Protein AF-A0A8D8ABV6-F1 (afdb_monomer)

Sequence (100 aa):
YYPKILRSANNRTHPARYRNMVLSDVVRPDDDVNITLADMELQLRRIVEAIDTGFALGANGERIPLDNPKGIDVLGNIVESCLLTPNETYYGDVHNSGHI

InterPro domains:
  IPR000896 Hemocyanin/hexamerin middle domain [PF00372] (1-99)
  IPR008922 Di-copper centre-containing domain superfamily [G3DSA:1.10.1280.10] (1-100)
  IPR008922 Di-copper centre-containing domain superfamily [SSF48056] (1-99)
  IPR013788 Hemocyanin/hexamerin [PTHR11511] (1-100)

Structure (mmCIF, N/CA/C/O backbone):
data_AF-A0A8D8ABV6-F1
#
_entry.id   AF-A0A8D8ABV6-F1
#
loop_
_atom_site.group_PDB
_atom_site.id
_atom_site.type_symbol
_atom_site.label_atom_id
_atom_site.label_alt_id
_atom_site.label_comp_id
_atom_site.label_asym_id
_atom_site.label_entity_id
_atom_site.label_seq_id
_atom_site.pdbx_PDB_ins_code
_atom_site.Cartn_x
_atom_site.Cartn_y
_atom_site.Cartn_z
_atom_site.occupancy
_atom_site.B_iso_or_equiv
_atom_site.auth_seq_id
_atom_site.auth_comp_id
_atom_site.auth_asym_id
_atom_site.auth_atom_id
_atom_site.pdbx_PDB_model_num
ATOM 1 N N . TYR A 1 1 ? -0.322 -10.412 -19.868 1.00 94.31 1 TYR A N 1
ATOM 2 C CA . TYR A 1 1 ? 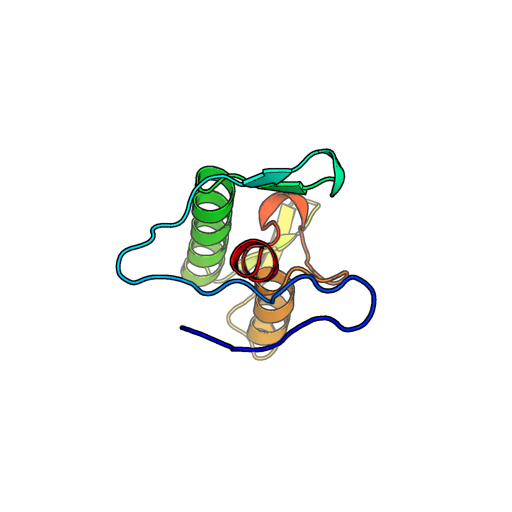-1.288 -9.549 -20.582 1.00 94.31 1 TYR A CA 1
ATOM 3 C C . TYR A 1 1 ? -0.520 -8.714 -21.599 1.00 94.31 1 TYR A C 1
ATOM 5 O O . TYR A 1 1 ? 0.576 -8.274 -21.270 1.00 94.31 1 TYR A O 1
ATOM 13 N N . TYR A 1 2 ? -1.045 -8.549 -22.821 1.00 97.50 2 TYR A N 1
ATOM 14 C CA . TYR A 1 2 ? -0.370 -7.852 -23.929 1.00 97.50 2 TYR A CA 1
ATOM 15 C C . TYR A 1 2 ? -1.268 -6.723 -24.460 1.00 97.50 2 TYR A C 1
ATOM 17 O O . TYR A 1 2 ? -2.119 -7.002 -25.312 1.00 97.50 2 TYR A O 1
ATOM 25 N N . PRO A 1 3 ? -1.099 -5.475 -23.980 1.00 97.44 3 PRO A N 1
ATOM 26 C CA . PRO A 1 3 ? -2.036 -4.384 -24.261 1.00 97.44 3 PRO A CA 1
ATOM 27 C C . PRO A 1 3 ? -2.014 -3.914 -25.720 1.00 97.44 3 PRO A C 1
ATOM 29 O O . PRO A 1 3 ? -3.038 -3.479 -26.227 1.00 97.44 3 PRO A O 1
ATOM 32 N N . LYS A 1 4 ? -0.865 -4.008 -26.409 1.00 96.06 4 LYS A N 1
ATOM 33 C CA . LYS A 1 4 ? -0.652 -3.472 -27.773 1.00 96.06 4 LYS A CA 1
ATOM 34 C C . LYS A 1 4 ? -0.915 -1.957 -27.909 1.00 96.06 4 LYS A C 1
ATOM 36 O O . LYS A 1 4 ? -1.102 -1.470 -29.018 1.00 96.06 4 LYS A O 1
ATOM 41 N N . ILE A 1 5 ? -0.904 -1.216 -26.798 1.00 97.25 5 ILE A N 1
ATOM 42 C CA . ILE A 1 5 ? -1.085 0.243 -26.769 1.00 97.25 5 ILE A CA 1
ATOM 43 C C . ILE A 1 5 ? 0.283 0.925 -26.901 1.00 97.25 5 ILE A C 1
ATOM 45 O O . ILE A 1 5 ? 1.250 0.532 -26.242 1.00 97.25 5 ILE A O 1
ATOM 49 N N . LEU A 1 6 ? 0.345 1.973 -27.724 1.00 97.25 6 LEU A N 1
ATOM 50 C CA . LEU A 1 6 ? 1.512 2.831 -27.922 1.00 97.25 6 LEU A CA 1
ATOM 51 C C . LEU A 1 6 ? 1.185 4.262 -27.478 1.00 97.25 6 LEU A C 1
ATOM 53 O O . LEU A 1 6 ? 0.162 4.815 -27.878 1.00 97.25 6 LEU A O 1
ATOM 57 N N . ARG A 1 7 ? 2.065 4.883 -26.687 1.00 96.88 7 ARG A N 1
ATOM 58 C CA . ARG A 1 7 ? 1.943 6.290 -26.298 1.00 96.88 7 ARG A CA 1
ATOM 59 C C . ARG A 1 7 ? 2.439 7.179 -27.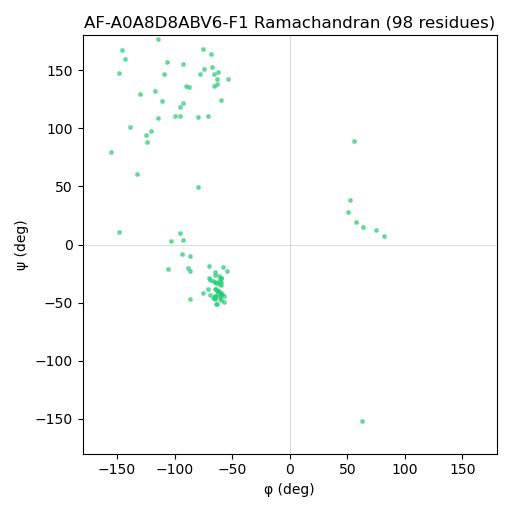440 1.00 96.88 7 ARG A C 1
ATOM 61 O O . ARG A 1 7 ? 3.641 7.254 -27.686 1.00 96.88 7 ARG A O 1
ATOM 68 N N . SER A 1 8 ? 1.529 7.888 -28.105 1.00 97.06 8 SER A N 1
ATOM 69 C CA . SER A 1 8 ? 1.846 8.757 -29.255 1.00 97.06 8 SER A CA 1
ATOM 70 C C . SER A 1 8 ? 2.832 9.884 -28.930 1.00 97.06 8 SER A C 1
ATOM 72 O O . SER A 1 8 ? 3.602 10.290 -29.792 1.00 97.06 8 SER A O 1
ATOM 74 N N . ALA A 1 9 ? 2.853 10.362 -27.684 1.00 97.25 9 ALA A N 1
ATOM 75 C CA . ALA A 1 9 ? 3.712 11.468 -27.262 1.00 97.25 9 ALA A CA 1
ATOM 76 C C . ALA A 1 9 ? 5.220 11.155 -27.325 1.00 97.25 9 ALA A C 1
ATOM 78 O O . ALA A 1 9 ? 6.027 12.072 -27.430 1.00 97.25 9 ALA A O 1
ATOM 79 N N . ASN A 1 10 ? 5.620 9.885 -27.208 1.00 96.19 10 ASN A N 1
ATOM 80 C CA . ASN A 1 10 ? 7.037 9.504 -27.144 1.00 96.19 10 ASN A CA 1
ATOM 81 C C . ASN A 1 10 ? 7.347 8.129 -27.758 1.00 96.19 10 ASN A C 1
ATOM 83 O O . ASN A 1 10 ? 8.439 7.604 -27.548 1.00 96.19 10 ASN A O 1
ATOM 87 N N . ASN A 1 11 ? 6.389 7.531 -28.472 1.00 96.31 11 ASN A N 1
ATOM 88 C CA . ASN A 1 11 ? 6.479 6.197 -29.067 1.00 96.31 11 ASN A CA 1
ATOM 89 C C . ASN A 1 11 ? 6.936 5.096 -28.090 1.00 96.31 11 ASN A C 1
ATOM 91 O O . ASN A 1 11 ? 7.500 4.086 -28.510 1.00 96.31 11 ASN A O 1
ATOM 95 N N . ARG A 1 12 ? 6.673 5.251 -26.785 1.00 96.25 12 ARG A N 1
ATOM 96 C CA . ARG A 1 12 ? 6.872 4.172 -25.809 1.00 96.25 12 ARG A CA 1
ATOM 97 C C . ARG A 1 12 ? 5.615 3.314 -25.722 1.00 96.25 12 ARG A C 1
ATOM 99 O O . ARG A 1 12 ? 4.497 3.824 -25.667 1.00 96.25 12 ARG A O 1
ATOM 106 N N . THR A 1 13 ? 5.784 1.999 -25.716 1.00 96.75 13 THR A N 1
ATOM 107 C CA . THR A 1 13 ? 4.676 1.052 -25.538 1.00 96.75 13 THR A CA 1
ATOM 108 C C . THR A 1 13 ? 4.218 1.017 -24.086 1.00 96.75 13 THR A C 1
ATOM 110 O O . THR A 1 13 ? 5.050 1.149 -23.192 1.00 96.75 13 THR A O 1
ATOM 113 N N . HIS A 1 14 ? 2.943 0.713 -23.838 1.00 96.31 14 HIS A N 1
ATOM 114 C CA . HIS A 1 14 ? 2.558 0.124 -22.554 1.00 96.31 14 HIS A CA 1
ATOM 115 C C . HIS A 1 14 ? 3.089 -1.318 -22.536 1.00 96.31 14 HIS A C 1
ATOM 117 O O . HIS A 1 14 ? 2.633 -2.129 -23.350 1.00 96.31 14 HIS A O 1
ATOM 123 N N . PRO A 1 15 ? 4.099 -1.639 -21.708 1.00 96.62 15 PRO A N 1
ATOM 124 C CA . PRO A 1 15 ? 4.807 -2.906 -21.813 1.00 96.62 15 PRO A CA 1
ATOM 125 C C . PRO A 1 15 ? 3.885 -4.084 -21.488 1.00 96.62 15 PRO A C 1
ATOM 127 O O . PRO A 1 15 ? 2.970 -3.995 -20.669 1.00 96.62 15 PRO A O 1
ATOM 130 N N . ALA A 1 16 ? 4.113 -5.212 -22.156 1.00 97.44 16 ALA A N 1
ATOM 131 C CA . ALA A 1 16 ? 3.406 -6.444 -21.848 1.00 97.44 16 ALA A CA 1
ATOM 132 C C . ALA A 1 16 ? 3.994 -7.112 -20.599 1.00 97.44 16 ALA A C 1
ATOM 134 O O . ALA A 1 16 ? 5.207 -7.115 -20.402 1.00 97.44 16 ALA A O 1
ATOM 135 N N . ARG A 1 17 ? 3.137 -7.770 -19.815 1.00 97.75 17 ARG A N 1
AT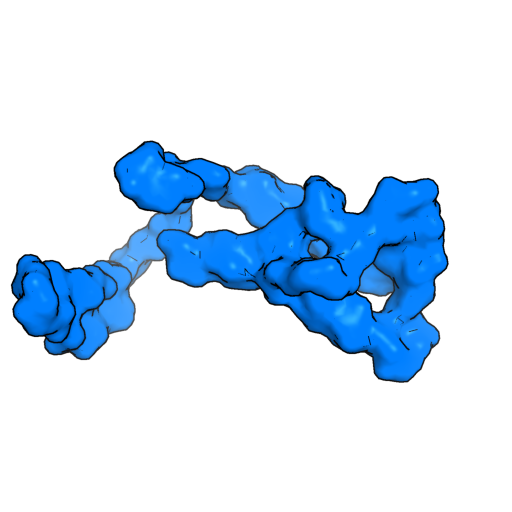OM 136 C CA . ARG A 1 17 ? 3.565 -8.695 -18.758 1.00 97.75 17 ARG A CA 1
ATOM 137 C C . ARG A 1 17 ? 3.553 -10.118 -19.304 1.00 97.75 17 ARG A C 1
ATOM 139 O O . ARG A 1 17 ? 2.468 -10.657 -19.580 1.00 97.75 17 ARG A O 1
ATOM 146 N N . TYR A 1 18 ? 4.736 -10.703 -19.480 1.00 97.88 18 TYR A N 1
ATOM 147 C CA . TYR A 1 18 ? 4.904 -12.081 -19.944 1.00 97.88 18 TYR A CA 1
ATOM 148 C C . TYR A 1 18 ? 4.426 -13.084 -18.887 1.00 97.88 18 TYR A C 1
ATOM 150 O O . TYR A 1 18 ? 4.202 -12.752 -17.721 1.00 97.88 18 TYR A O 1
ATOM 158 N N . ARG A 1 19 ? 4.216 -14.331 -19.314 1.00 98.06 19 ARG A N 1
ATOM 159 C CA . ARG A 1 19 ? 3.830 -15.418 -18.409 1.00 98.06 19 ARG A CA 1
ATOM 160 C C . ARG A 1 19 ? 4.956 -15.662 -17.390 1.00 98.06 19 ARG A C 1
ATOM 162 O O . ARG A 1 19 ? 6.121 -15.612 -17.765 1.00 98.06 19 ARG A O 1
ATOM 169 N N . ASN A 1 20 ? 4.589 -15.967 -16.143 1.00 97.31 20 ASN A N 1
ATOM 170 C CA . ASN A 1 20 ? 5.495 -16.310 -15.035 1.00 97.31 20 ASN A CA 1
ATOM 171 C C . ASN A 1 20 ? 6.469 -15.201 -14.595 1.00 97.31 20 ASN A C 1
ATOM 173 O O . ASN A 1 20 ? 7.409 -15.487 -13.861 1.00 97.31 20 ASN A O 1
ATOM 177 N N . MET A 1 21 ? 6.253 -13.947 -15.003 1.00 97.81 21 MET A N 1
ATOM 178 C CA . MET A 1 21 ? 6.928 -12.821 -14.354 1.00 97.81 21 MET A CA 1
ATOM 179 C C . MET A 1 21 ? 6.435 -12.691 -12.911 1.00 97.81 21 MET A C 1
ATOM 181 O O . MET A 1 21 ? 5.232 -12.784 -12.659 1.00 97.81 21 MET A O 1
ATOM 185 N N . VAL A 1 22 ? 7.374 -12.473 -11.998 1.00 96.50 22 VAL A N 1
ATOM 186 C CA . VAL A 1 22 ? 7.127 -12.242 -10.573 1.00 96.50 22 VAL A CA 1
ATOM 187 C C . VAL A 1 22 ? 7.365 -10.774 -10.242 1.00 96.50 22 VAL A C 1
ATOM 189 O O . VAL A 1 22 ? 8.063 -10.083 -10.984 1.00 96.50 22 VAL A O 1
ATOM 192 N N . LEU A 1 23 ? 6.757 -10.305 -9.154 1.00 96.56 23 LEU A N 1
ATOM 193 C CA . LEU A 1 23 ? 7.034 -8.973 -8.629 1.00 96.56 23 LEU A CA 1
ATOM 194 C C . LEU A 1 23 ? 8.467 -8.911 -8.088 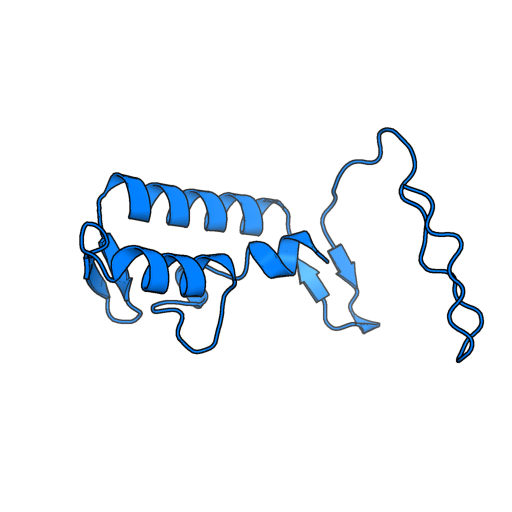1.00 96.56 23 LEU A C 1
ATOM 196 O O . LEU A 1 23 ? 9.030 -9.920 -7.660 1.00 96.56 23 LEU A O 1
ATOM 200 N N . SER A 1 24 ? 9.035 -7.716 -8.108 1.00 97.38 24 SER A N 1
ATOM 201 C CA . SER A 1 24 ? 10.341 -7.393 -7.545 1.00 97.38 24 SER A CA 1
ATOM 202 C C . SER A 1 24 ? 10.270 -6.003 -6.936 1.00 97.38 24 SER A C 1
ATOM 204 O O . SER A 1 24 ? 9.421 -5.211 -7.343 1.00 97.38 24 SER A O 1
ATOM 206 N N . ASP A 1 25 ? 11.193 -5.692 -6.034 1.00 98.00 25 ASP A N 1
ATOM 207 C CA . ASP A 1 25 ? 11.354 -4.326 -5.539 1.00 98.00 25 ASP A CA 1
ATOM 208 C C . ASP A 1 25 ? 11.540 -3.346 -6.710 1.00 98.00 25 ASP A C 1
ATOM 210 O O . ASP A 1 25 ? 12.185 -3.661 -7.720 1.00 98.00 25 ASP A O 1
ATOM 214 N N . VAL A 1 26 ? 10.957 -2.155 -6.577 1.00 97.25 26 VAL A N 1
ATOM 215 C CA . VAL A 1 26 ? 10.967 -1.111 -7.603 1.00 97.25 26 VAL A CA 1
ATOM 216 C C . VAL A 1 26 ? 11.762 0.075 -7.081 1.00 97.25 26 VAL A C 1
ATOM 218 O O . VAL A 1 26 ? 11.294 0.820 -6.226 1.00 97.25 26 VAL A O 1
ATOM 221 N N . VAL A 1 27 ? 12.954 0.278 -7.644 1.00 96.31 27 VAL A N 1
ATOM 222 C CA . VAL A 1 27 ? 13.816 1.431 -7.350 1.00 96.31 27 VAL A CA 1
ATOM 223 C C . VAL A 1 27 ? 14.063 2.194 -8.649 1.00 96.31 27 VAL A C 1
ATOM 225 O O . VAL A 1 27 ? 14.901 1.808 -9.465 1.00 96.31 27 VAL A O 1
ATOM 228 N N . ARG A 1 28 ? 13.295 3.264 -8.868 1.00 96.12 28 ARG A N 1
ATOM 229 C CA . ARG A 1 28 ? 13.363 4.133 -10.052 1.00 96.12 28 ARG A CA 1
ATOM 230 C C . ARG A 1 28 ? 13.598 5.582 -9.605 1.00 96.12 28 ARG A C 1
ATOM 232 O O . ARG A 1 28 ? 12.629 6.315 -9.421 1.00 96.12 28 ARG A O 1
ATOM 239 N N . PRO A 1 29 ? 14.861 6.012 -9.434 1.00 95.25 29 PRO A N 1
ATOM 240 C CA . PRO A 1 29 ? 15.179 7.339 -8.902 1.00 95.25 29 PRO A CA 1
ATOM 241 C C . PRO A 1 29 ? 14.732 8.480 -9.824 1.00 95.25 29 PRO A C 1
ATOM 243 O O . PRO A 1 29 ? 14.325 9.525 -9.332 1.00 95.25 29 PRO A O 1
ATOM 246 N N . ASP A 1 30 ? 14.739 8.270 -11.145 1.00 96.06 30 ASP A N 1
ATOM 247 C CA . ASP A 1 30 ? 14.258 9.266 -12.117 1.00 96.06 30 ASP A CA 1
ATOM 248 C C . ASP A 1 30 ? 12.748 9.541 -11.993 1.00 96.06 30 ASP A C 1
ATOM 250 O O . ASP A 1 30 ? 12.281 10.605 -12.395 1.00 96.06 30 ASP A O 1
ATOM 254 N N . ASP A 1 31 ? 11.997 8.582 -11.442 1.00 92.94 31 ASP A N 1
ATOM 255 C CA . ASP A 1 31 ? 10.553 8.673 -11.216 1.00 92.94 31 ASP A CA 1
ATOM 256 C C . ASP A 1 31 ? 10.212 8.946 -9.733 1.00 92.94 31 ASP A C 1
ATOM 258 O O . ASP A 1 31 ? 9.034 8.968 -9.388 1.00 92.94 31 ASP A O 1
ATOM 262 N N . ASP A 1 32 ? 11.220 9.132 -8.866 1.00 94.19 32 ASP A N 1
ATOM 263 C CA . ASP A 1 32 ? 11.096 9.247 -7.400 1.00 94.19 32 ASP A CA 1
ATOM 264 C C . ASP A 1 32 ? 10.317 8.084 -6.747 1.00 94.19 32 ASP A C 1
ATOM 266 O O . ASP A 1 32 ? 9.529 8.256 -5.820 1.00 94.19 32 ASP A O 1
ATOM 270 N N . VAL A 1 33 ? 10.520 6.862 -7.257 1.00 95.06 33 VAL A N 1
ATOM 271 C CA . VAL A 1 33 ? 9.850 5.651 -6.759 1.00 95.06 33 VAL A CA 1
ATOM 272 C C . VAL A 1 33 ? 10.853 4.733 -6.069 1.00 95.06 33 VAL A C 1
ATOM 274 O O . VAL A 1 33 ? 11.819 4.276 -6.687 1.00 95.06 33 VAL A O 1
ATOM 277 N N . ASN A 1 34 ? 10.576 4.402 -4.809 1.00 96.19 34 ASN A N 1
ATOM 278 C CA . ASN A 1 34 ? 11.287 3.380 -4.048 1.00 96.19 34 ASN A CA 1
ATOM 279 C C . ASN A 1 34 ? 10.289 2.558 -3.220 1.00 96.19 34 ASN A C 1
ATOM 281 O O . ASN A 1 34 ? 9.817 3.020 -2.184 1.00 96.19 34 ASN A O 1
ATOM 285 N N . ILE A 1 35 ? 9.951 1.362 -3.700 1.00 96.12 35 ILE A N 1
ATOM 286 C CA . ILE A 1 35 ? 8.951 0.477 -3.093 1.00 96.12 35 ILE A CA 1
ATOM 287 C C . ILE A 1 35 ? 9.563 -0.908 -2.939 1.00 96.12 35 ILE A C 1
ATOM 289 O O . ILE A 1 35 ? 10.090 -1.470 -3.904 1.00 96.12 35 ILE A O 1
ATOM 293 N N . THR A 1 36 ? 9.456 -1.471 -1.737 1.00 97.25 36 THR A N 1
ATOM 294 C CA . THR A 1 36 ? 9.890 -2.841 -1.461 1.00 97.25 36 THR A CA 1
ATOM 295 C C . THR A 1 36 ? 8.694 -3.755 -1.225 1.00 97.25 36 THR A C 1
ATOM 297 O O . THR A 1 36 ? 7.677 -3.356 -0.650 1.00 97.25 36 THR A O 1
ATOM 300 N N . LEU A 1 37 ? 8.824 -5.017 -1.633 1.00 97.06 37 LEU A N 1
ATOM 301 C CA . LEU A 1 37 ? 7.815 -6.039 -1.352 1.00 97.06 37 LEU A CA 1
ATOM 302 C C . LEU A 1 37 ? 7.644 -6.254 0.155 1.00 97.06 37 LEU A C 1
ATOM 304 O O . LEU A 1 37 ? 6.529 -6.473 0.622 1.00 97.06 37 LEU A O 1
ATOM 308 N N . ALA A 1 38 ? 8.730 -6.130 0.920 1.00 97.69 38 ALA A N 1
ATOM 309 C CA . ALA A 1 38 ? 8.703 -6.261 2.372 1.00 97.69 38 ALA A CA 1
ATOM 310 C C . ALA A 1 38 ? 7.832 -5.183 3.041 1.00 97.69 38 ALA A C 1
ATOM 312 O O . ALA A 1 38 ? 7.077 -5.493 3.966 1.00 97.69 38 ALA A O 1
ATOM 313 N N . ASP A 1 39 ? 7.893 -3.937 2.560 1.00 96.00 39 ASP A N 1
ATOM 314 C CA . ASP A 1 39 ? 7.049 -2.855 3.072 1.00 96.00 39 ASP A CA 1
ATOM 315 C C . ASP A 1 39 ? 5.571 -3.127 2.777 1.00 96.00 39 ASP A C 1
ATOM 317 O O . ASP A 1 39 ? 4.736 -3.015 3.675 1.00 96.00 39 ASP A O 1
ATOM 321 N N . MET A 1 40 ? 5.245 -3.568 1.558 1.00 96.75 40 MET A N 1
ATOM 322 C CA . MET A 1 40 ? 3.871 -3.926 1.186 1.00 96.75 40 MET A CA 1
ATOM 323 C C . MET A 1 40 ? 3.324 -5.094 2.020 1.00 96.75 40 MET A C 1
ATOM 325 O O . MET A 1 40 ? 2.180 -5.056 2.476 1.00 96.75 40 MET A O 1
ATOM 329 N N . GLU A 1 41 ? 4.132 -6.130 2.261 1.00 97.62 41 GLU A N 1
ATOM 330 C CA . GLU A 1 41 ? 3.757 -7.266 3.112 1.00 97.62 41 GLU A CA 1
ATOM 331 C C . GLU A 1 41 ? 3.502 -6.840 4.564 1.00 97.62 41 GLU A C 1
ATOM 333 O O . GLU A 1 41 ? 2.563 -7.322 5.208 1.00 97.62 41 GLU A O 1
ATOM 338 N N . LEU A 1 42 ? 4.321 -5.925 5.092 1.00 97.69 42 LEU A N 1
ATOM 339 C CA . LEU A 1 42 ? 4.154 -5.376 6.434 1.00 97.69 42 LEU A CA 1
ATOM 340 C C . LEU A 1 42 ? 2.875 -4.540 6.547 1.00 97.69 42 LEU A C 1
ATOM 342 O O . LEU A 1 42 ? 2.117 -4.704 7.504 1.00 97.69 42 LEU A O 1
ATOM 346 N N . GLN A 1 43 ? 2.632 -3.663 5.576 1.00 96.88 43 GLN A N 1
ATOM 347 C CA . GLN A 1 43 ? 1.434 -2.832 5.508 1.00 96.88 43 GLN A CA 1
ATOM 348 C C . GLN A 1 43 ? 0.168 -3.696 5.434 1.00 96.88 43 GLN A C 1
ATOM 350 O O . GLN A 1 43 ? -0.742 -3.529 6.246 1.00 96.88 43 GLN A O 1
ATOM 355 N N . LEU A 1 44 ? 0.147 -4.706 4.556 1.00 97.44 44 LEU A N 1
ATOM 356 C CA . LEU A 1 44 ? -0.970 -5.646 4.456 1.00 97.44 44 LEU A CA 1
ATOM 357 C C . LEU A 1 44 ? -1.218 -6.380 5.780 1.00 97.44 44 LEU A C 1
ATOM 359 O O . LEU A 1 44 ? -2.364 -6.505 6.209 1.00 97.44 44 LEU A O 1
ATOM 363 N N . ARG A 1 45 ? -0.156 -6.825 6.465 1.00 98.38 45 ARG A N 1
ATOM 364 C CA . ARG A 1 45 ? -0.277 -7.479 7.777 1.00 98.38 45 ARG A CA 1
ATOM 365 C C . ARG A 1 45 ? -0.943 -6.570 8.810 1.00 98.38 45 ARG A C 1
ATOM 367 O O . ARG A 1 45 ? -1.807 -7.038 9.542 1.00 98.38 45 ARG A O 1
ATOM 374 N N . ARG A 1 46 ? -0.578 -5.285 8.852 1.00 98.00 46 ARG A N 1
ATOM 375 C CA . ARG A 1 46 ? -1.181 -4.294 9.761 1.00 98.00 46 ARG A CA 1
ATOM 376 C C . ARG A 1 46 ? -2.660 -4.056 9.461 1.00 98.00 46 ARG A C 1
ATOM 378 O O . ARG A 1 46 ? -3.450 -3.897 10.386 1.00 98.00 46 ARG A O 1
ATOM 385 N N . ILE A 1 47 ? -3.041 -4.043 8.183 1.00 97.94 47 ILE A N 1
ATOM 386 C CA . ILE A 1 47 ? -4.447 -3.914 7.773 1.00 97.94 47 ILE A CA 1
ATOM 387 C C . ILE A 1 47 ? -5.248 -5.136 8.235 1.00 97.94 47 ILE A C 1
ATOM 389 O O . ILE A 1 47 ? -6.312 -4.976 8.826 1.00 97.94 47 ILE A O 1
ATOM 393 N N . VAL A 1 48 ? -4.720 -6.346 8.023 1.00 98.31 48 VAL A N 1
ATOM 394 C CA . VAL A 1 48 ? -5.354 -7.587 8.498 1.00 98.31 48 VAL A CA 1
ATOM 395 C C . VAL A 1 48 ? -5.488 -7.585 10.023 1.00 98.31 48 VAL A C 1
ATOM 397 O O . VAL A 1 48 ? -6.563 -7.869 10.533 1.00 98.31 48 VAL A O 1
ATOM 400 N N . GLU A 1 49 ? -4.450 -7.174 10.754 1.00 98.31 49 GLU A N 1
ATOM 401 C CA . GLU A 1 49 ? -4.506 -7.052 12.216 1.00 98.31 49 GLU A CA 1
ATOM 402 C C . GLU A 1 49 ? -5.580 -6.052 12.682 1.00 98.31 49 GLU A C 1
ATOM 404 O O . GLU A 1 49 ? -6.305 -6.324 13.638 1.00 98.31 49 GLU A O 1
ATOM 409 N N . ALA A 1 50 ? -5.731 -4.912 12.001 1.00 98.00 50 ALA A N 1
ATOM 410 C CA . ALA A 1 50 ? -6.777 -3.9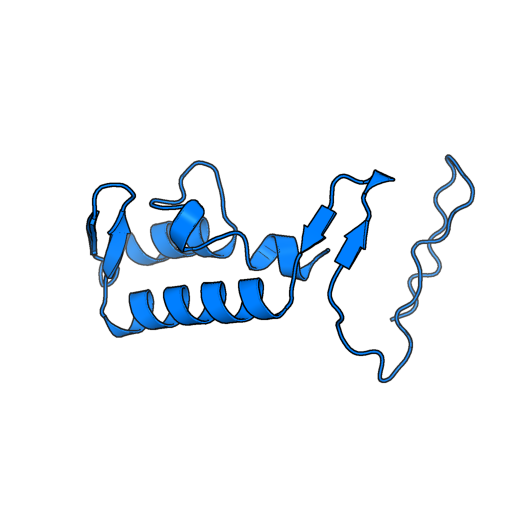38 12.317 1.00 98.00 50 ALA A CA 1
ATOM 411 C C . ALA A 1 50 ? -8.187 -4.524 12.123 1.00 98.00 50 ALA A C 1
ATOM 413 O O . ALA A 1 50 ? -9.071 -4.302 12.952 1.00 98.00 50 ALA A O 1
ATOM 414 N N . ILE A 1 51 ? -8.381 -5.308 11.056 1.00 98.19 51 ILE A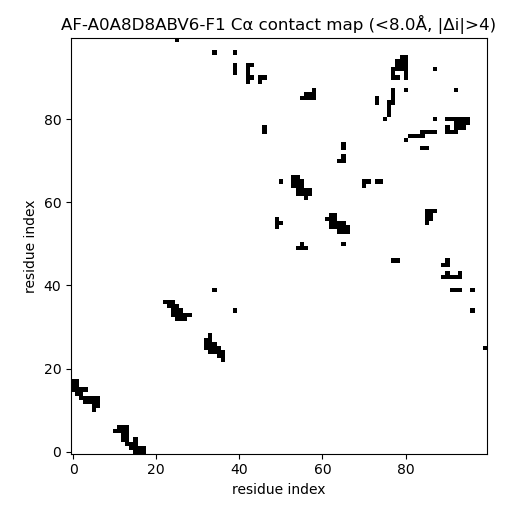 N 1
ATOM 415 C CA . ILE A 1 51 ? -9.633 -6.030 10.792 1.00 98.19 51 ILE A CA 1
ATOM 416 C C . ILE A 1 51 ? -9.891 -7.063 11.894 1.00 98.19 51 ILE A C 1
ATOM 418 O O . ILE A 1 51 ? -10.962 -7.051 12.493 1.00 98.19 51 ILE A O 1
ATOM 422 N N . ASP A 1 52 ? -8.907 -7.909 12.205 1.00 98.25 52 ASP A N 1
ATOM 423 C CA . ASP A 1 52 ? -9.046 -8.993 13.186 1.00 98.25 52 ASP A CA 1
ATOM 424 C C . ASP A 1 52 ? -9.296 -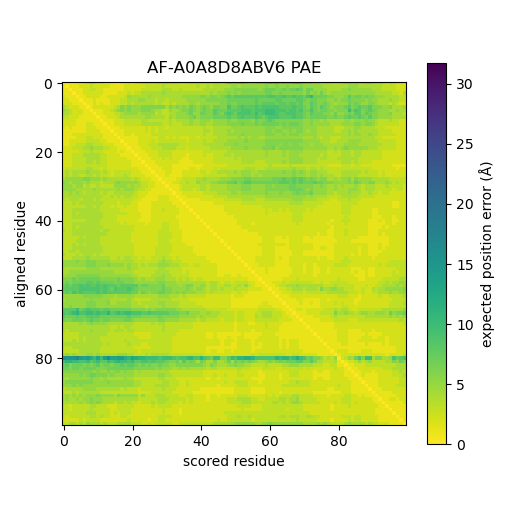8.470 14.610 1.00 98.25 52 ASP A C 1
ATOM 426 O O . ASP A 1 52 ? -10.004 -9.096 15.401 1.00 98.25 52 ASP A O 1
ATOM 430 N N . THR A 1 53 ? -8.717 -7.318 14.954 1.00 97.56 53 THR A N 1
ATOM 431 C CA . THR A 1 53 ? -8.885 -6.682 16.272 1.00 97.56 53 THR A CA 1
ATOM 432 C C . THR A 1 53 ? -10.117 -5.780 16.370 1.00 97.56 53 THR A C 1
ATOM 434 O O . THR A 1 53 ? -10.466 -5.350 17.473 1.00 97.56 53 THR A O 1
ATOM 437 N N . GLY A 1 54 ? -10.782 -5.492 15.248 1.00 97.94 54 GLY A N 1
ATOM 438 C CA . GLY A 1 54 ? -11.987 -4.664 15.185 1.00 97.94 54 GLY A CA 1
ATOM 439 C C . GLY A 1 54 ? -11.739 -3.157 15.340 1.00 97.94 54 GLY A C 1
ATOM 440 O O . GLY A 1 54 ? -12.695 -2.397 15.532 1.00 97.94 54 GLY A O 1
ATOM 441 N N . PHE A 1 55 ? -10.487 -2.685 15.270 1.00 98.19 55 PHE A N 1
ATOM 442 C CA . PHE A 1 55 ? -10.164 -1.254 15.291 1.00 98.19 55 PHE A CA 1
ATOM 443 C C . PHE A 1 55 ? -8.906 -0.904 14.481 1.00 98.19 55 PHE A C 1
ATOM 445 O O . PHE A 1 55 ? -7.931 -1.647 14.448 1.00 98.19 55 PHE A O 1
ATOM 452 N N . ALA A 1 56 ? -8.895 0.291 13.890 1.00 97.94 56 ALA A N 1
ATOM 453 C CA . ALA A 1 56 ? -7.707 0.902 13.302 1.00 97.94 56 ALA A CA 1
ATOM 454 C C . ALA A 1 56 ? -6.987 1.816 14.310 1.00 97.94 56 ALA A C 1
ATOM 456 O O . ALA A 1 56 ? -7.601 2.347 15.237 1.00 97.94 56 ALA A O 1
ATOM 457 N N . LEU A 1 57 ? -5.686 2.021 14.122 1.00 97.88 57 LEU A N 1
ATOM 458 C CA . LEU A 1 57 ? -4.865 2.948 14.894 1.00 97.88 57 LEU A CA 1
ATOM 459 C C . LEU A 1 57 ? -4.817 4.308 14.196 1.00 97.88 57 LEU A C 1
ATOM 461 O O . LEU A 1 57 ? -4.366 4.405 13.058 1.00 97.88 57 LEU A O 1
ATOM 465 N N . GLY A 1 58 ? -5.239 5.362 14.885 1.00 96.75 58 GLY A N 1
ATOM 466 C CA . GLY A 1 58 ? -5.006 6.736 14.449 1.00 96.75 58 GLY A CA 1
ATOM 467 C C . GLY A 1 58 ? -3.560 7.179 14.677 1.00 96.75 58 GLY A C 1
ATOM 468 O O . GLY A 1 58 ? -2.781 6.508 15.364 1.00 96.75 58 GLY A O 1
ATOM 469 N N . ALA A 1 59 ? -3.184 8.320 14.101 1.00 94.69 59 ALA A N 1
ATOM 470 C CA . ALA A 1 59 ? -1.828 8.864 14.197 1.00 94.69 59 ALA A CA 1
ATOM 471 C C . ALA A 1 59 ? -1.382 9.159 15.643 1.00 94.69 59 ALA A C 1
ATOM 473 O O . ALA A 1 59 ? -0.194 9.047 15.944 1.00 94.69 59 ALA A O 1
ATOM 474 N N . ASN A 1 60 ? -2.314 9.470 16.555 1.00 94.75 60 ASN A N 1
ATOM 475 C CA . ASN A 1 60 ? -2.002 9.716 17.969 1.00 94.75 60 ASN A CA 1
ATOM 476 C C . ASN A 1 60 ? -2.183 8.465 18.847 1.00 94.75 60 ASN A C 1
ATOM 478 O O . ASN A 1 60 ? -2.146 8.554 20.075 1.00 94.75 60 ASN A O 1
ATOM 482 N N . GLY A 1 61 ? -2.382 7.294 18.233 1.00 93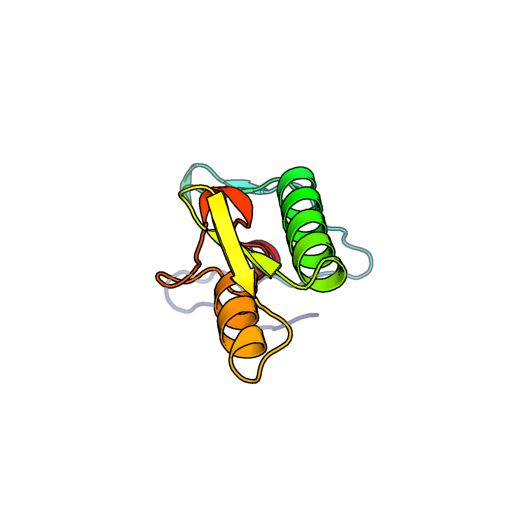.69 61 GLY A N 1
ATOM 483 C CA . GLY A 1 61 ? -2.615 6.032 18.929 1.00 93.69 61 GLY A CA 1
ATOM 484 C C . GLY A 1 61 ? -4.060 5.816 19.383 1.00 93.69 61 GLY A C 1
ATOM 485 O O . GLY A 1 61 ? -4.322 4.841 20.092 1.00 93.69 61 GLY A O 1
ATOM 486 N N . GLU A 1 62 ? -5.010 6.678 18.995 1.00 96.75 62 GLU A N 1
ATOM 487 C CA . GLU A 1 62 ? -6.425 6.403 19.236 1.00 96.75 62 GLU A CA 1
ATOM 488 C C . GLU A 1 62 ? -6.891 5.143 18.496 1.00 96.75 62 GLU A C 1
ATOM 490 O O . GLU A 1 62 ? -6.412 4.818 17.410 1.00 96.75 62 GLU A O 1
ATOM 495 N N . ARG A 1 63 ? -7.853 4.428 19.087 1.00 97.62 63 ARG A N 1
ATOM 496 C CA . ARG A 1 63 ? -8.481 3.258 18.466 1.00 97.62 63 ARG A CA 1
ATOM 497 C C . ARG A 1 63 ? -9.769 3.683 17.780 1.00 97.62 63 ARG A C 1
ATOM 499 O O . ARG A 1 63 ? -10.696 4.140 18.446 1.00 97.62 63 ARG A O 1
ATOM 506 N N . ILE A 1 64 ? -9.829 3.508 16.468 1.00 97.75 64 ILE A N 1
ATOM 507 C CA . ILE A 1 64 ? -10.980 3.837 15.627 1.00 97.75 64 ILE A CA 1
ATOM 508 C C . ILE A 1 64 ? -11.746 2.539 15.356 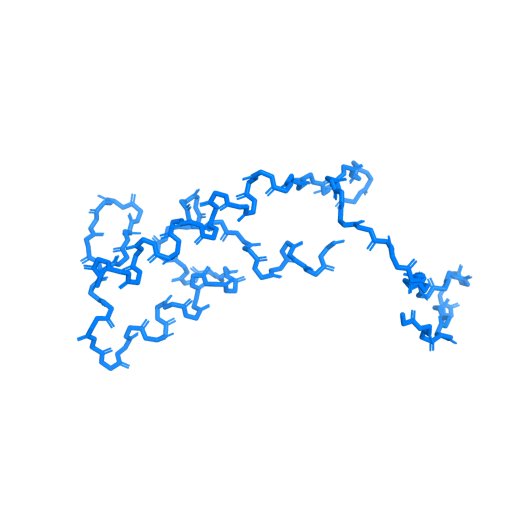1.00 97.75 64 ILE A C 1
ATOM 510 O O . ILE A 1 64 ? -11.224 1.682 14.646 1.00 97.75 64 ILE A O 1
ATOM 514 N N . PRO A 1 65 ? -12.957 2.349 15.910 1.00 97.81 65 PRO A N 1
ATOM 515 C CA . PRO A 1 65 ? -13.687 1.093 15.757 1.00 97.81 65 PRO A CA 1
ATOM 516 C C . PRO A 1 65 ? -14.053 0.810 14.294 1.00 97.81 65 PRO A C 1
ATOM 518 O O . PRO A 1 65 ? -14.520 1.708 13.588 1.00 97.81 65 PRO A O 1
ATOM 521 N N . LEU A 1 66 ? -13.907 -0.447 13.871 1.00 98.00 66 LEU A N 1
ATOM 522 C CA . LEU A 1 66 ? -14.251 -0.927 12.528 1.00 98.00 66 LEU A CA 1
ATOM 523 C C . LEU A 1 66 ? -15.536 -1.770 12.502 1.00 98.00 66 LEU A C 1
ATOM 525 O O . LEU A 1 66 ? -16.207 -1.818 11.475 1.00 98.00 66 LEU A O 1
ATOM 529 N N . ASP A 1 67 ? -15.958 -2.334 13.637 1.00 95.56 67 ASP A N 1
ATOM 530 C CA . ASP A 1 67 ? -17.203 -3.114 13.762 1.00 95.56 67 ASP A CA 1
ATOM 531 C C . ASP A 1 67 ? -18.452 -2.222 13.878 1.00 95.56 67 ASP A C 1
ATOM 533 O O . ASP A 1 67 ? -19.287 -2.343 14.777 1.00 95.56 67 ASP A O 1
ATOM 537 N N . ASN A 1 68 ? -18.571 -1.253 12.977 1.00 95.06 68 ASN A N 1
ATOM 538 C CA . ASN A 1 68 ? -19.728 -0.377 12.858 1.00 95.06 68 ASN A CA 1
ATOM 539 C C . ASN A 1 68 ? -19.976 -0.029 11.378 1.00 95.06 68 ASN A C 1
ATOM 541 O O . ASN A 1 68 ? -19.102 -0.248 10.540 1.00 95.06 68 ASN A O 1
ATOM 545 N N . PRO A 1 69 ? -21.134 0.560 11.026 1.00 96.56 69 PRO A N 1
ATOM 546 C CA . PRO A 1 69 ? -21.465 0.851 9.629 1.00 96.56 69 PRO A CA 1
ATOM 547 C C . PRO A 1 69 ? -20.469 1.751 8.877 1.00 96.56 69 PRO A C 1
ATOM 549 O O . PRO A 1 69 ? -20.477 1.753 7.651 1.00 96.56 69 PRO A O 1
ATOM 552 N N . LYS A 1 70 ? -19.625 2.520 9.580 1.00 95.44 70 LYS A N 1
ATOM 553 C CA . LYS A 1 70 ? -18.588 3.377 8.982 1.00 95.44 70 LYS A CA 1
ATOM 554 C C . LYS A 1 70 ? -17.223 2.695 8.873 1.00 95.44 70 LYS A C 1
ATOM 556 O O . LYS A 1 70 ? -16.334 3.251 8.241 1.00 95.44 70 LYS A O 1
ATOM 561 N N . GLY A 1 71 ? -17.031 1.511 9.454 1.00 97.19 71 GLY A N 1
ATOM 562 C CA . GLY A 1 71 ? -15.732 0.835 9.445 1.00 97.19 71 GLY A CA 1
ATOM 563 C C . GLY A 1 71 ? -15.216 0.533 8.042 1.00 97.19 71 GLY A C 1
ATOM 564 O O . GLY A 1 71 ? -14.024 0.662 7.788 1.00 97.19 71 GLY A O 1
ATOM 565 N N . ILE A 1 72 ? -16.114 0.219 7.103 1.00 97.56 72 ILE A N 1
ATOM 566 C CA . ILE A 1 72 ? -15.735 -0.025 5.706 1.00 97.56 72 ILE A CA 1
ATOM 567 C C . ILE A 1 72 ? -15.205 1.230 5.000 1.00 97.56 72 ILE A C 1
ATOM 569 O O . ILE A 1 72 ? -14.327 1.118 4.155 1.00 97.56 72 ILE A O 1
ATOM 573 N N . ASP A 1 73 ? -15.692 2.416 5.367 1.00 97.75 73 ASP A N 1
ATOM 574 C CA . ASP A 1 73 ? -15.200 3.693 4.836 1.00 97.75 73 ASP A CA 1
ATOM 575 C C . ASP A 1 73 ? -13.781 3.977 5.348 1.00 97.75 73 ASP A C 1
ATOM 577 O O . ASP A 1 73 ? -12.877 4.296 4.579 1.00 97.75 73 ASP A O 1
ATOM 581 N N . VAL A 1 74 ? -13.550 3.732 6.644 1.00 97.50 74 VAL A N 1
ATOM 582 C CA . VAL A 1 74 ? -12.215 3.822 7.254 1.00 97.50 74 VAL A CA 1
ATOM 583 C C . VAL A 1 74 ? -11.245 2.837 6.596 1.00 97.50 74 VAL A C 1
ATOM 585 O O . VAL A 1 74 ? -10.133 3.223 6.242 1.00 97.50 74 VAL A O 1
ATOM 588 N N . LEU A 1 75 ? -11.662 1.585 6.392 1.00 97.38 75 LEU A N 1
ATOM 589 C CA . LEU A 1 75 ? -10.852 0.577 5.704 1.00 97.38 75 LEU A CA 1
ATOM 590 C C . LEU A 1 75 ? -10.592 0.936 4.239 1.00 97.38 75 LEU A C 1
ATOM 592 O O . LEU A 1 75 ? -9.482 0.718 3.767 1.00 97.38 75 LEU A O 1
ATOM 596 N N . GLY A 1 76 ? -11.574 1.499 3.534 1.00 96.81 76 GLY A N 1
ATOM 597 C CA . GLY A 1 76 ? -11.402 1.980 2.163 1.00 96.81 76 GLY A CA 1
ATOM 598 C C . GLY A 1 76 ? -10.289 3.020 2.074 1.00 96.81 76 GLY A C 1
ATOM 599 O O . GLY A 1 76 ? -9.353 2.844 1.296 1.00 96.81 76 GLY A O 1
ATOM 600 N N . ASN A 1 77 ? -10.334 4.027 2.953 1.00 96.94 77 ASN A N 1
ATOM 601 C CA . ASN A 1 77 ? -9.295 5.053 3.041 1.00 96.94 77 ASN A CA 1
ATOM 602 C C . ASN A 1 77 ? -7.918 4.448 3.351 1.00 96.94 77 ASN A C 1
ATOM 604 O O . ASN A 1 77 ? -6.943 4.817 2.713 1.00 96.94 77 ASN A O 1
ATOM 608 N N . ILE A 1 78 ? -7.848 3.486 4.279 1.00 97.44 78 ILE A N 1
ATOM 609 C CA . ILE A 1 78 ? -6.607 2.791 4.656 1.00 97.44 78 ILE A CA 1
ATOM 610 C C . ILE A 1 78 ? -6.016 1.961 3.506 1.00 97.44 78 ILE A C 1
ATOM 612 O O . ILE A 1 78 ? -4.807 1.973 3.310 1.00 97.44 78 ILE A O 1
ATOM 616 N N . VAL A 1 79 ? -6.841 1.208 2.773 1.00 96.69 79 VAL A N 1
ATOM 617 C CA . VAL A 1 79 ? -6.363 0.281 1.733 1.00 96.69 79 VAL A CA 1
ATOM 618 C C . VAL A 1 79 ? -5.921 1.028 0.478 1.00 96.69 79 VAL A C 1
ATOM 620 O O . VAL A 1 79 ? -4.896 0.669 -0.100 1.00 96.69 79 VAL A O 1
ATOM 623 N N . GLU A 1 80 ? -6.681 2.044 0.056 1.00 93.81 80 GLU A N 1
ATOM 624 C CA . GLU A 1 80 ? -6.288 2.923 -1.053 1.00 93.81 80 GLU A CA 1
ATOM 625 C C . GLU A 1 80 ? -5.116 3.836 -0.674 1.00 93.81 80 GLU A C 1
ATOM 627 O O . GLU A 1 80 ? -4.338 4.195 -1.549 1.00 93.81 80 GLU A O 1
ATOM 632 N N . SER A 1 81 ? -5.004 4.181 0.613 1.00 84.38 81 SER A N 1
ATOM 633 C CA . SER A 1 81 ? -4.213 5.287 1.152 1.00 84.38 81 SER A CA 1
ATOM 634 C C . SER A 1 81 ? -4.577 6.627 0.522 1.00 84.38 81 SER A C 1
ATOM 636 O O . SER A 1 81 ? -4.023 7.067 -0.483 1.00 84.38 81 SER A O 1
ATOM 638 N N . CYS A 1 82 ? -5.550 7.303 1.129 1.00 88.88 82 CYS A N 1
ATOM 639 C CA . CYS A 1 82 ? -5.936 8.660 0.752 1.00 88.88 82 CYS A CA 1
ATOM 640 C C . CYS A 1 82 ? -5.627 9.667 1.873 1.00 88.88 82 CYS A C 1
ATOM 642 O O . CYS A 1 82 ? -5.238 9.294 2.981 1.00 88.88 82 CYS A O 1
ATOM 644 N N . LEU A 1 83 ? -5.881 10.956 1.620 1.00 89.56 83 LEU A N 1
ATOM 645 C CA . LEU A 1 83 ? -5.716 12.038 2.607 1.00 89.56 83 LEU A CA 1
ATOM 646 C C . LEU A 1 83 ? -6.484 11.795 3.924 1.00 89.56 83 LEU A C 1
ATOM 648 O O . LEU A 1 83 ? -6.155 12.378 4.952 1.00 89.56 83 LEU A O 1
ATOM 652 N N . LEU A 1 84 ? -7.527 10.963 3.893 1.00 93.69 84 LEU A N 1
ATOM 653 C CA . LEU A 1 84 ? -8.368 10.640 5.048 1.00 93.69 84 LEU A CA 1
ATOM 654 C C . LEU A 1 84 ? -7.909 9.384 5.802 1.00 93.69 84 LEU A C 1
ATOM 656 O O . LEU A 1 84 ? -8.573 8.969 6.753 1.00 93.69 84 LEU A O 1
ATOM 660 N N . THR A 1 85 ? -6.792 8.772 5.399 1.00 95.62 85 THR A N 1
ATOM 661 C CA . THR A 1 85 ? -6.204 7.632 6.106 1.00 95.62 85 THR A CA 1
ATOM 662 C C . THR A 1 85 ? -5.858 8.041 7.536 1.00 95.62 85 THR A C 1
ATOM 664 O O . THR A 1 85 ? -5.087 8.981 7.728 1.00 95.62 85 THR A O 1
ATOM 667 N N . PRO A 1 86 ? -6.364 7.340 8.566 1.00 95.69 86 PRO A N 1
ATOM 668 C CA . PRO A 1 86 ? -6.129 7.743 9.951 1.00 95.69 86 PRO A CA 1
ATOM 669 C C . PRO A 1 86 ? -4.659 7.742 10.381 1.00 95.69 86 PRO A C 1
ATOM 671 O O . PRO A 1 86 ? -4.289 8.457 11.313 1.00 95.69 86 PRO A O 1
ATOM 674 N N . ASN A 1 87 ? -3.835 6.903 9.745 1.00 96.94 87 ASN A N 1
ATOM 675 C CA . ASN A 1 87 ? -2.412 6.778 10.034 1.00 96.94 87 ASN A CA 1
ATOM 676 C C . ASN A 1 87 ? -1.642 6.253 8.812 1.00 96.94 87 ASN A C 1
ATOM 678 O O . ASN A 1 87 ? -1.333 5.064 8.715 1.00 96.94 87 ASN A O 1
ATOM 682 N N . GLU A 1 88 ? -1.356 7.152 7.872 1.00 94.75 88 GLU A N 1
ATOM 683 C CA . GLU A 1 88 ? -0.650 6.850 6.620 1.00 94.75 88 GLU A CA 1
ATOM 684 C C . GLU A 1 88 ? 0.726 6.210 6.867 1.00 94.75 88 GLU A C 1
ATOM 686 O O . GLU A 1 88 ? 1.047 5.184 6.282 1.00 94.75 88 GLU A O 1
ATOM 691 N N . THR A 1 89 ? 1.513 6.724 7.816 1.00 94.44 89 THR A N 1
ATOM 692 C CA . THR A 1 89 ? 2.840 6.168 8.143 1.00 94.44 89 THR A CA 1
ATOM 693 C C . THR A 1 89 ? 2.774 4.717 8.630 1.00 94.44 89 THR A C 1
ATOM 695 O O . THR A 1 89 ? 3.714 3.940 8.445 1.00 94.44 89 THR A O 1
ATOM 698 N N . TYR A 1 90 ? 1.682 4.336 9.295 1.00 96.62 90 TYR A N 1
ATOM 699 C CA . TYR A 1 90 ? 1.512 2.986 9.817 1.00 96.62 90 TYR A CA 1
ATOM 700 C C . TYR A 1 90 ? 0.918 2.033 8.776 1.00 96.62 90 TYR A C 1
ATOM 702 O O . TYR A 1 90 ? 1.435 0.928 8.609 1.00 96.62 90 TYR A O 1
ATOM 710 N N . TYR A 1 91 ? -0.137 2.432 8.071 1.00 97.38 91 TYR A N 1
ATOM 711 C CA . TYR A 1 91 ? -0.815 1.548 7.121 1.00 97.38 91 TYR A CA 1
ATOM 712 C C . TYR A 1 91 ? -0.230 1.576 5.708 1.00 97.38 91 TYR A C 1
ATOM 714 O O . TYR A 1 91 ? -0.382 0.598 4.983 1.00 97.38 91 TYR A O 1
ATOM 722 N N . GLY A 1 92 ? 0.506 2.629 5.362 1.00 94.75 92 GLY A N 1
ATOM 723 C CA . GLY A 1 92 ? 1.159 2.803 4.073 1.00 94.75 92 GLY A CA 1
ATOM 724 C C . GLY A 1 92 ? 0.183 2.875 2.906 1.00 94.75 92 GLY A C 1
ATOM 725 O O . GLY A 1 92 ? -0.951 3.302 3.079 1.00 94.75 92 GLY A O 1
ATOM 726 N N . ASP A 1 93 ? 0.647 2.465 1.725 1.00 94.75 93 ASP A N 1
ATOM 727 C CA . ASP A 1 93 ? -0.028 2.687 0.444 1.00 94.75 93 ASP A CA 1
ATOM 728 C C . ASP A 1 93 ? -0.081 1.407 -0.405 1.00 94.75 93 ASP A C 1
ATOM 730 O O . ASP A 1 93 ? 0.501 1.306 -1.488 1.00 94.75 93 ASP A O 1
ATOM 734 N N . VAL A 1 94 ? -0.735 0.372 0.130 1.00 93.44 94 VAL A N 1
ATOM 735 C CA . VAL A 1 94 ? -0.703 -0.984 -0.444 1.00 93.44 94 VAL A CA 1
ATOM 736 C C . VAL A 1 94 ? -1.350 -1.041 -1.824 1.00 93.44 94 VAL A C 1
ATOM 738 O O . VAL A 1 94 ? -0.789 -1.655 -2.734 1.00 93.44 94 VAL A O 1
ATOM 741 N N . HIS A 1 95 ? -2.533 -0.440 -1.993 1.00 94.69 95 HIS A N 1
ATOM 742 C CA . HIS A 1 95 ? -3.249 -0.483 -3.266 1.00 94.69 95 HIS A CA 1
ATOM 743 C C . HIS A 1 95 ? -2.456 0.214 -4.371 1.00 94.69 95 HIS A C 1
ATOM 745 O O . HIS A 1 95 ? -2.236 -0.402 -5.415 1.00 94.69 95 HIS A O 1
ATOM 751 N N . ASN A 1 96 ? -1.998 1.454 -4.154 1.00 94.38 96 ASN A N 1
ATOM 752 C CA . ASN A 1 96 ? -1.310 2.187 -5.215 1.00 94.38 96 ASN A CA 1
ATOM 753 C C . ASN A 1 96 ? 0.076 1.591 -5.471 1.00 94.38 96 ASN A C 1
ATOM 755 O O . ASN A 1 96 ? 0.437 1.412 -6.633 1.00 94.38 96 ASN A O 1
ATOM 759 N N . SER A 1 97 ? 0.795 1.161 -4.425 1.00 94.69 97 SER A N 1
ATOM 760 C CA . SER A 1 97 ? 2.068 0.437 -4.580 1.00 94.69 97 SER A CA 1
ATOM 761 C C . SER A 1 97 ? 1.908 -0.865 -5.364 1.00 94.69 97 SER A C 1
ATOM 763 O O . SER A 1 97 ? 2.799 -1.235 -6.116 1.00 94.69 97 SER A O 1
ATOM 765 N N . GLY A 1 98 ? 0.762 -1.546 -5.256 1.00 94.00 98 GLY A N 1
ATOM 766 C CA . GLY A 1 98 ? 0.468 -2.750 -6.037 1.00 94.00 98 GLY A CA 1
ATOM 767 C C . GLY A 1 98 ? 0.225 -2.510 -7.529 1.00 94.00 98 GLY A C 1
ATOM 768 O O . GLY A 1 98 ? 0.306 -3.461 -8.313 1.00 94.00 98 GLY A O 1
ATOM 769 N N . HIS A 1 99 ? -0.074 -1.272 -7.937 1.00 95.38 99 HIS A N 1
ATOM 770 C CA . HIS A 1 99 ? -0.154 -0.889 -9.353 1.00 95.38 99 HIS A CA 1
ATOM 771 C C . HIS A 1 99 ? 1.197 -0.475 -9.944 1.00 95.38 99 HIS A C 1
ATOM 773 O O . HIS A 1 99 ? 1.338 -0.515 -11.170 1.00 95.38 99 HIS A O 1
ATOM 779 N N . ILE A 1 100 ? 2.143 -0.047 -9.102 1.00 92.44 100 ILE A N 1
ATOM 780 C CA . ILE A 1 100 ? 3.473 0.442 -9.502 1.00 92.44 100 ILE A CA 1
ATOM 781 C C . ILE A 1 100 ? 4.389 -0.722 -9.898 1.00 92.44 100 ILE A C 1
ATOM 783 O O . ILE A 1 100 ? 5.093 -0.555 -10.925 1.00 92.44 100 ILE A O 1
#

pLDDT: mean 96.25, std 2.09, range [84.38, 98.38]

Organism: Culex pipiens (NCBI:txid7175)

Secondary structure (DSSP, 8-state):
-----EETTTTEE-----TT-----EEEGGGTEEE-HHHHHHHHHHHHHHHHHTEEEPTTS-EEE-SSTTHHHHHHHHHHT-TT-TTHHHH--HHHHHH-

Mean predicted aligned error: 3.25 Å

Nearest PDB structures (foldseek):
  4yzw-assembly1_A  TM=9.869E-01  e=2.410E-10  Anopheles gambiae
  4yzw-assembly1_B  TM=9.867E-01  e=6.115E-10  Anopheles gambiae
  8ji8-assembly1_B  TM=9.759E-01  e=6.699E-09  Aedes aegypti
  8ji8-assembly1_C  TM=9.739E-01  e=9.342E-09  Aedes aegypti
  3hhs-assembly1_B  TM=9.470E-01  e=1.700E-08  Manduca sexta

Foldseek 3Di:
DCPQDADPVPRDGPDDDDPPDDDAFDDDVVVPDGGGPVVLVQLVVLLVVCVVVQFDQAPVRDTHGLPDPCNVVQSVCLACVDPPNRHCPRNPHNVVSVVD

Solvent-accessible surface area (backbone atoms only — not comparable to full-atom values): 5975 Å² total; per-residue (Å²): 90,75,72,85,44,66,40,84,93,74,73,47,62,56,77,60,52,64,88,90,70,74,92,69,65,45,79,38,78,95,74,75,39,79,49,48,61,67,59,43,54,51,21,51,49,50,52,52,50,24,61,76,71,37,30,42,60,32,74,88,67,48,76,45,70,37,87,50,96,61,18,64,57,56,48,48,26,37,44,52,42,48,97,76,24,59,26,49,91,70,38,38,46,46,49,56,59,72,74,107

Radius of gyration: 17.23 Å; Cα contacts (8 Å, |Δi|>4): 123; chains: 1; bounding box: 37×28×48 Å